Protein AF-A0A6P9B2L4-F1 (afdb_monomer_lite)

Radius of gyration: 24.74 Å; chains: 1; bounding box: 46×27×70 Å

Secondary structure (DSSP, 8-state):
-HHHHHHHHHHHHHHHHHHSTT--PPPPHHHHHHHHHSS-SS--SS----SS--HHHHHHHHHHHHHHHHHHHHHIIIIIHHHHHHHTTS---HHHHHHHHHHHHHHHHTTT-

Structure (mmCIF, N/CA/C/O backbone):
data_AF-A0A6P9B2L4-F1
#
_entry.id   AF-A0A6P9B2L4-F1
#
loop_
_atom_site.group_PDB
_atom_site.id
_atom_site.type_symbol
_atom_site.label_atom_id
_atom_site.label_alt_id
_atom_site.label_comp_id
_atom_site.label_asym_id
_atom_sit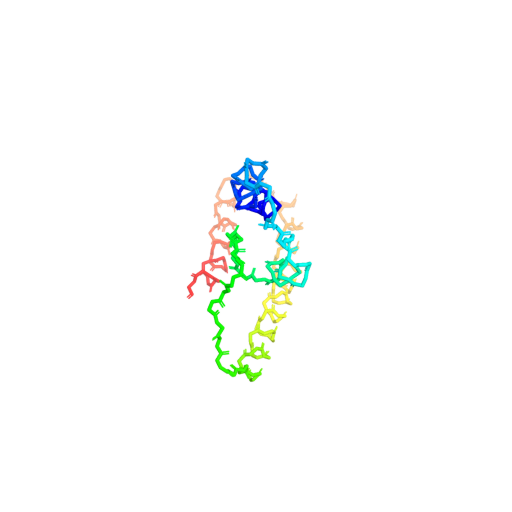e.label_entity_id
_atom_site.label_seq_id
_atom_site.pdbx_PDB_ins_code
_atom_site.Cartn_x
_atom_site.Cartn_y
_atom_site.Cartn_z
_atom_site.occupancy
_atom_site.B_iso_or_equiv
_atom_site.auth_seq_id
_atom_site.auth_comp_id
_atom_site.auth_asym_id
_atom_site.auth_atom_id
_atom_site.pdbx_PDB_model_num
ATOM 1 N N . MET A 1 1 ? 12.038 10.169 -3.002 1.00 87.44 1 MET A N 1
ATOM 2 C CA . MET A 1 1 ? 12.684 8.857 -3.259 1.00 87.44 1 MET A CA 1
ATOM 3 C C . MET A 1 1 ? 12.606 8.442 -4.730 1.00 87.44 1 MET A C 1
ATOM 5 O O . MET A 1 1 ? 13.656 8.223 -5.318 1.00 87.44 1 MET A O 1
ATOM 9 N N . LYS A 1 2 ? 11.419 8.392 -5.360 1.00 89.88 2 LYS A N 1
ATOM 10 C CA . LYS A 1 2 ? 11.286 7.976 -6.774 1.00 89.88 2 LYS A CA 1
ATOM 11 C C . LYS A 1 2 ? 11.998 8.891 -7.783 1.00 89.88 2 LYS A C 1
ATOM 13 O O . LYS A 1 2 ? 12.713 8.392 -8.643 1.00 89.88 2 LYS A O 1
ATOM 18 N N . SER A 1 3 ? 11.884 10.213 -7.632 1.00 89.38 3 SER A N 1
ATOM 19 C CA . SER A 1 3 ? 12.600 11.194 -8.469 1.00 89.38 3 SER A CA 1
ATOM 20 C C . SER A 1 3 ? 14.120 11.002 -8.431 1.00 89.38 3 SER A C 1
ATOM 22 O O . SER A 1 3 ? 14.773 10.969 -9.468 1.00 89.38 3 SER A O 1
ATOM 24 N N . TYR A 1 4 ? 14.672 10.797 -7.233 1.00 90.50 4 TYR A N 1
ATOM 25 C CA . TYR A 1 4 ? 16.095 10.528 -7.033 1.00 90.50 4 TYR A CA 1
ATOM 26 C C . TYR A 1 4 ? 16.543 9.238 -7.730 1.00 90.50 4 TYR A C 1
ATOM 28 O O . TYR A 1 4 ? 17.557 9.241 -8.421 1.00 90.50 4 TYR A O 1
ATOM 36 N N . SER A 1 5 ? 15.772 8.150 -7.611 1.00 89.69 5 SER A N 1
ATOM 37 C CA . SER A 1 5 ? 16.101 6.908 -8.319 1.00 89.69 5 SER A CA 1
ATOM 38 C C . SER A 1 5 ? 16.047 7.068 -9.836 1.00 89.69 5 SER A C 1
ATOM 40 O O . SER A 1 5 ? 16.892 6.496 -10.517 1.00 89.69 5 SER A O 1
ATOM 42 N N . PHE A 1 6 ? 15.086 7.830 -10.362 1.00 89.62 6 PHE A N 1
ATOM 43 C CA . PHE A 1 6 ? 14.998 8.094 -11.796 1.00 89.62 6 PHE A CA 1
ATOM 44 C C . PHE A 1 6 ? 16.217 8.866 -12.304 1.00 89.62 6 PHE A C 1
ATOM 46 O O . PHE A 1 6 ? 16.814 8.472 -13.304 1.00 89.62 6 PHE A O 1
ATOM 53 N N . LEU A 1 7 ? 16.616 9.925 -11.592 1.00 87.50 7 LEU A N 1
ATOM 54 C CA . LEU A 1 7 ? 17.802 10.711 -11.930 1.00 87.50 7 LEU A CA 1
ATOM 55 C C . LEU A 1 7 ? 19.059 9.843 -11.876 1.00 87.50 7 LEU A C 1
ATOM 57 O O . LEU A 1 7 ? 19.801 9.787 -12.849 1.00 87.50 7 LEU A O 1
ATOM 61 N N . ARG A 1 8 ? 19.264 9.106 -10.781 1.00 88.31 8 ARG A N 1
ATOM 62 C CA . ARG A 1 8 ? 20.441 8.249 -10.604 1.00 88.31 8 ARG A CA 1
ATOM 63 C C . ARG A 1 8 ? 20.588 7.204 -11.712 1.00 88.31 8 ARG A C 1
ATOM 65 O O . ARG A 1 8 ? 21.701 6.975 -12.161 1.00 88.31 8 ARG A O 1
ATOM 72 N N . GLU A 1 9 ? 19.492 6.590 -12.143 1.00 86.75 9 GLU A N 1
ATOM 73 C CA . GLU A 1 9 ? 19.526 5.535 -13.161 1.00 86.75 9 GLU A CA 1
ATOM 74 C C . GLU A 1 9 ? 19.576 6.098 -14.595 1.00 86.75 9 GLU A C 1
ATOM 76 O O . GLU A 1 9 ? 20.138 5.481 -15.498 1.00 86.75 9 GLU A O 1
ATOM 81 N N . SER A 1 10 ? 19.017 7.292 -14.820 1.00 83.19 10 SER A N 1
ATOM 82 C CA . SER A 1 10 ? 19.005 7.929 -16.145 1.00 83.19 10 SER A CA 1
ATOM 83 C C . SER A 1 10 ? 20.298 8.687 -16.458 1.00 83.19 10 SER A C 1
ATOM 85 O O . SER A 1 10 ? 20.629 8.854 -17.627 1.00 83.19 10 SER A O 1
ATOM 87 N N . MET A 1 11 ? 21.047 9.136 -15.444 1.00 80.31 11 MET A N 1
ATOM 88 C CA . MET A 1 11 ? 22.246 9.970 -15.618 1.00 80.31 11 MET A CA 1
ATOM 89 C C . MET A 1 11 ? 23.444 9.247 -16.267 1.00 80.31 11 MET A C 1
ATOM 91 O O . MET A 1 11 ? 23.986 9.798 -17.223 1.00 80.31 11 MET A O 1
ATOM 95 N N . PRO A 1 12 ? 23.873 8.038 -15.843 1.00 79.81 12 PRO A N 1
ATOM 96 C CA . PRO A 1 12 ? 25.051 7.385 -16.421 1.00 79.81 12 PRO A CA 1
ATOM 97 C C . PRO A 1 12 ? 24.926 7.111 -17.931 1.00 79.81 12 PRO A C 1
ATOM 99 O O . PRO A 1 12 ? 25.857 7.443 -18.664 1.00 79.81 12 PRO A O 1
ATOM 102 N N . PRO A 1 13 ? 23.786 6.605 -18.452 1.00 75.44 13 PRO A N 1
ATOM 103 C CA . PRO A 1 13 ? 23.594 6.450 -19.894 1.00 75.44 13 PRO A CA 1
ATOM 104 C C . PRO A 1 13 ? 23.630 7.775 -20.666 1.00 75.44 13 PRO A C 1
ATOM 106 O O . PRO A 1 13 ? 24.140 7.806 -21.781 1.00 75.44 13 PRO A O 1
ATOM 109 N N . LEU A 1 14 ? 23.108 8.866 -20.090 1.00 72.94 14 LEU A N 1
ATOM 110 C CA . LEU A 1 14 ? 23.135 10.193 -20.717 1.00 72.94 14 LEU A CA 1
ATOM 111 C C . LEU A 1 14 ? 24.550 10.782 -20.754 1.00 72.94 14 LEU A C 1
ATOM 113 O O . LEU A 1 14 ? 24.912 11.426 -21.734 1.00 72.94 14 LEU A O 1
ATOM 117 N N . LEU A 1 15 ? 25.354 10.540 -19.716 1.00 74.06 15 LEU A N 1
ATOM 118 C CA . LEU A 1 15 ? 26.753 10.964 -19.664 1.00 74.06 15 LEU A CA 1
ATOM 119 C C . LEU A 1 15 ? 27.609 10.186 -20.672 1.00 74.06 15 LEU A C 1
ATOM 121 O O . LEU A 1 15 ? 28.314 10.804 -21.460 1.00 74.06 15 LEU A O 1
ATOM 125 N N . HIS A 1 16 ? 27.484 8.856 -20.728 1.00 69.19 16 HIS A N 1
ATOM 126 C CA . HIS A 1 16 ? 28.223 8.032 -21.696 1.00 69.19 16 HIS A CA 1
ATOM 127 C C . HIS A 1 16 ? 27.817 8.291 -23.152 1.00 69.19 16 HIS A C 1
ATOM 129 O O . HIS A 1 16 ? 28.646 8.200 -24.055 1.00 69.19 16 HIS A O 1
ATOM 135 N N . ALA A 1 17 ? 26.550 8.620 -23.401 1.00 66.75 17 ALA A N 1
ATOM 136 C CA . ALA A 1 17 ? 26.071 8.909 -24.745 1.00 66.75 17 ALA A CA 1
ATOM 137 C C . ALA A 1 17 ? 26.291 10.369 -25.179 1.00 66.75 17 ALA A C 1
ATOM 139 O O . ALA A 1 17 ? 26.201 10.668 -26.365 1.00 66.75 17 ALA A O 1
ATOM 140 N N . ARG A 1 18 ? 26.635 11.275 -24.252 1.00 62.81 18 ARG A N 1
ATOM 141 C CA . ARG A 1 18 ? 27.185 12.594 -24.599 1.00 62.81 18 ARG A CA 1
ATOM 142 C C . ARG A 1 18 ? 28.531 12.457 -25.320 1.00 62.81 18 ARG A C 1
ATOM 144 O O . ARG A 1 18 ? 28.794 13.224 -26.240 1.00 62.81 18 ARG A O 1
ATOM 151 N N . ASP A 1 19 ? 29.329 11.462 -24.933 1.00 63.84 19 ASP A N 1
ATOM 152 C CA . ASP A 1 19 ? 30.623 11.161 -25.557 1.00 63.84 19 ASP A CA 1
ATOM 153 C C . ASP A 1 19 ? 30.477 10.355 -26.865 1.00 63.84 19 ASP A C 1
ATOM 155 O O . ASP A 1 19 ? 31.358 10.390 -27.721 1.00 63.84 19 ASP A O 1
ATOM 159 N N . GLN A 1 20 ? 29.350 9.657 -27.061 1.00 64.38 20 GLN A N 1
ATOM 160 C CA . GLN A 1 20 ? 29.034 8.895 -28.276 1.00 64.38 20 GLN A CA 1
ATOM 161 C C . GLN A 1 20 ? 27.922 9.586 -29.079 1.00 64.38 20 GLN A C 1
ATOM 163 O O . GLN A 1 20 ? 26.734 9.303 -28.914 1.00 64.38 20 GLN A O 1
ATOM 168 N N . VAL A 1 21 ? 28.315 10.494 -29.978 1.00 56.06 21 VAL A N 1
ATOM 169 C CA . VAL A 1 21 ? 27.411 11.208 -30.894 1.00 56.06 21 VAL A CA 1
ATOM 170 C C . VAL A 1 21 ? 26.573 10.202 -31.699 1.00 56.06 21 VAL A C 1
ATOM 172 O O . VAL A 1 21 ? 27.079 9.562 -32.616 1.00 56.06 21 VAL A O 1
ATOM 175 N N . GLY A 1 22 ? 25.280 10.072 -31.376 1.00 58.00 22 GLY A N 1
ATOM 176 C CA . GLY A 1 22 ? 24.295 9.529 -32.323 1.00 58.00 22 GLY A CA 1
ATOM 177 C C . GLY A 1 22 ? 23.283 8.486 -31.842 1.00 58.00 22 GLY A C 1
ATOM 178 O O . GLY A 1 22 ? 22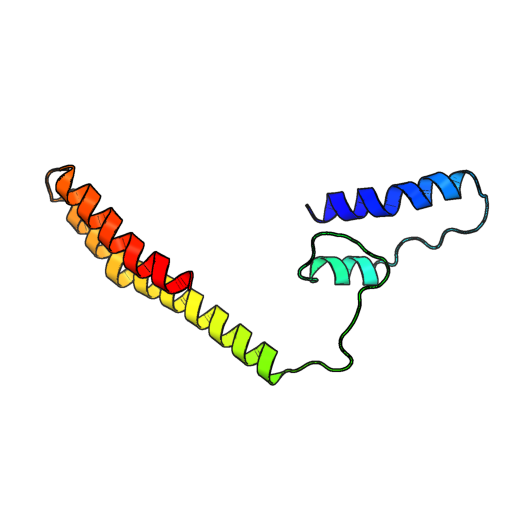.481 8.049 -32.663 1.00 58.00 22 GLY A O 1
ATOM 179 N N . LYS A 1 23 ? 23.236 8.074 -30.567 1.00 55.03 23 LYS A N 1
ATOM 180 C CA . LYS A 1 23 ? 22.204 7.105 -30.127 1.00 55.03 23 LYS A CA 1
ATOM 181 C C . LYS A 1 23 ? 21.666 7.384 -28.727 1.00 55.03 23 LYS A C 1
ATOM 183 O O . LYS A 1 23 ? 22.039 6.733 -27.758 1.00 55.03 23 LYS A O 1
ATOM 188 N N . ILE A 1 24 ? 20.730 8.327 -28.620 1.00 58.06 24 ILE A N 1
ATOM 189 C CA . ILE A 1 24 ? 19.933 8.486 -27.399 1.00 58.06 24 ILE A CA 1
ATOM 190 C C . ILE A 1 24 ? 18.458 8.577 -27.765 1.00 58.06 24 ILE A C 1
ATOM 192 O O . ILE A 1 24 ? 17.991 9.591 -28.273 1.00 58.06 24 ILE A O 1
ATOM 196 N N . SER A 1 25 ? 17.713 7.520 -27.452 1.00 64.00 25 SER A N 1
ATOM 197 C CA . SER A 1 25 ? 16.278 7.627 -27.212 1.00 64.00 25 SER A CA 1
ATOM 198 C C . SER A 1 25 ? 16.091 8.097 -25.760 1.00 64.00 25 SER A C 1
ATOM 200 O O . SER A 1 25 ? 16.539 7.379 -24.853 1.00 64.00 25 SER A O 1
ATOM 202 N N . PRO A 1 26 ? 15.486 9.270 -25.499 1.00 66.38 26 PRO A N 1
ATOM 203 C CA . PRO A 1 26 ? 15.162 9.685 -24.136 1.00 66.38 26 PRO A CA 1
ATOM 204 C C . PRO A 1 26 ? 14.287 8.625 -23.442 1.00 66.38 26 PRO A C 1
ATOM 206 O O . PRO A 1 26 ? 13.590 7.868 -24.125 1.00 66.38 26 PRO A O 1
ATOM 209 N N . PRO A 1 27 ? 14.326 8.525 -22.097 1.00 71.62 27 PRO A N 1
ATOM 210 C CA . PRO A 1 27 ? 13.443 7.617 -21.378 1.00 71.62 27 PRO A CA 1
ATOM 211 C C . PRO A 1 27 ? 11.991 7.951 -21.724 1.00 71.62 27 PRO A C 1
ATOM 213 O O . PRO A 1 27 ? 11.558 9.096 -21.607 1.00 71.62 27 PRO A O 1
ATOM 216 N N . GLU A 1 28 ? 11.253 6.945 -22.182 1.00 81.38 28 GLU A N 1
ATOM 217 C CA . GLU A 1 28 ? 9.874 7.122 -22.608 1.00 81.38 28 GLU A CA 1
ATOM 218 C C . GLU A 1 28 ? 9.017 7.573 -21.418 1.00 81.38 28 GLU A C 1
ATOM 220 O O . GLU A 1 28 ? 9.044 6.965 -20.341 1.00 81.38 28 GLU A O 1
ATOM 225 N N . PHE A 1 29 ? 8.239 8.641 -21.604 1.00 84.81 29 PHE A N 1
ATOM 226 C CA . PHE A 1 29 ? 7.401 9.198 -20.542 1.00 84.81 29 PHE A CA 1
ATOM 227 C C . PHE A 1 29 ? 6.384 8.174 -20.008 1.00 84.81 29 PHE A C 1
ATOM 229 O O . PHE A 1 29 ? 6.103 8.143 -18.809 1.00 84.81 29 PHE A O 1
ATOM 236 N N . SER A 1 30 ? 5.906 7.271 -20.871 1.00 88.12 30 SER A N 1
ATOM 237 C CA . SER A 1 30 ? 5.024 6.154 -20.509 1.00 88.12 30 SER A CA 1
ATOM 238 C C . SER A 1 30 ? 5.653 5.230 -19.450 1.00 88.12 30 SER A C 1
ATOM 240 O O . SER A 1 30 ? 4.987 4.824 -18.496 1.00 88.12 30 SER A O 1
ATOM 242 N N . THR A 1 31 ? 6.957 4.958 -19.556 1.00 87.88 31 THR A N 1
ATOM 243 C CA . THR A 1 31 ? 7.706 4.105 -18.618 1.00 87.88 31 THR A CA 1
ATOM 244 C C . THR A 1 31 ? 7.917 4.802 -17.274 1.00 87.88 31 THR A C 1
ATOM 246 O O . THR A 1 31 ? 7.837 4.165 -16.220 1.00 87.88 31 THR A O 1
ATOM 249 N N . TYR A 1 32 ? 8.127 6.122 -17.285 1.00 89.19 32 TYR A N 1
ATOM 250 C CA . TYR A 1 32 ? 8.205 6.913 -16.057 1.00 89.19 32 TYR A CA 1
ATOM 251 C C . TYR A 1 32 ? 6.858 6.969 -15.321 1.00 89.19 32 TYR A C 1
ATOM 253 O O . TYR A 1 32 ? 6.814 6.746 -14.108 1.00 89.19 32 TYR A O 1
ATOM 261 N N . LEU A 1 33 ? 5.755 7.178 -16.050 1.00 91.50 33 LEU A N 1
ATOM 262 C CA . LEU A 1 33 ? 4.406 7.102 -15.482 1.00 91.50 33 LEU A CA 1
ATOM 263 C C . LEU A 1 33 ? 4.142 5.727 -14.858 1.00 91.50 33 LEU A C 1
ATOM 265 O O . LEU A 1 33 ? 3.678 5.652 -13.722 1.00 91.50 33 LEU A O 1
ATOM 269 N N . TYR A 1 34 ? 4.510 4.642 -15.543 1.00 91.62 34 TYR A N 1
ATOM 270 C CA . TYR A 1 34 ? 4.382 3.289 -14.998 1.00 91.62 34 TYR A CA 1
ATOM 271 C C . TYR A 1 34 ? 5.188 3.096 -13.698 1.00 91.62 34 TYR A C 1
ATOM 273 O O . TYR A 1 34 ? 4.680 2.551 -12.716 1.00 91.62 34 TYR A O 1
ATOM 281 N N . PHE A 1 35 ? 6.429 3.590 -13.641 1.00 93.19 35 PHE A N 1
ATOM 282 C CA . PHE A 1 35 ? 7.262 3.532 -12.433 1.00 93.19 35 PHE A CA 1
ATOM 283 C C . PHE A 1 35 ? 6.646 4.278 -11.239 1.00 93.19 35 PHE A C 1
ATOM 285 O O . PHE A 1 35 ? 6.802 3.844 -10.091 1.00 93.19 35 PHE A O 1
ATOM 292 N N . LEU A 1 36 ? 5.918 5.371 -11.481 1.00 92.06 36 LEU A N 1
ATOM 293 C CA . LEU A 1 36 ? 5.282 6.140 -10.412 1.00 92.06 36 LEU A CA 1
ATOM 294 C C . LEU A 1 36 ? 4.250 5.303 -9.641 1.00 92.06 36 LEU A C 1
ATOM 296 O O . LEU A 1 36 ? 4.211 5.384 -8.412 1.00 92.06 36 LEU A O 1
ATOM 300 N N . PHE A 1 37 ? 3.509 4.439 -10.334 1.00 91.31 37 PHE A N 1
ATOM 301 C CA . PHE A 1 37 ? 2.498 3.560 -9.735 1.00 91.31 37 PHE A CA 1
ATOM 302 C C . PHE A 1 37 ? 3.036 2.187 -9.314 1.00 91.31 37 PHE A C 1
ATOM 304 O O . PHE A 1 37 ? 2.422 1.513 -8.490 1.00 91.31 37 PHE A O 1
ATOM 311 N N . CYS A 1 38 ? 4.196 1.774 -9.828 1.00 91.12 38 CYS A N 1
ATOM 312 C CA . CYS A 1 38 ? 4.832 0.517 -9.445 1.00 91.12 38 CYS A CA 1
ATOM 313 C C . CYS A 1 38 ? 5.186 0.507 -7.939 1.00 91.12 38 CYS A C 1
ATOM 315 O O . CYS A 1 38 ? 5.707 1.510 -7.431 1.00 91.12 38 CYS A O 1
ATOM 317 N N . PRO A 1 39 ? 4.983 -0.606 -7.210 1.00 91.56 39 PRO A N 1
ATOM 318 C CA . PRO A 1 39 ? 5.355 -0.735 -5.798 1.00 91.56 39 PRO A CA 1
ATOM 319 C C . PRO A 1 39 ? 6.872 -0.937 -5.604 1.00 91.56 39 PRO A C 1
ATOM 321 O O . PRO A 1 39 ? 7.310 -1.719 -4.766 1.00 91.56 39 PRO A O 1
ATOM 324 N N . THR A 1 40 ? 7.698 -0.245 -6.391 1.00 91.75 40 THR A N 1
ATOM 325 C CA . THR A 1 40 ? 9.161 -0.277 -6.308 1.00 91.75 40 THR A CA 1
ATOM 326 C C . THR A 1 40 ? 9.725 1.142 -6.254 1.00 91.75 40 THR A C 1
ATOM 328 O O . THR A 1 40 ? 9.111 2.111 -6.710 1.00 91.75 40 THR A O 1
ATOM 331 N N . LEU A 1 41 ? 10.914 1.275 -5.662 1.00 91.56 41 LEU A N 1
ATOM 332 C CA . LEU A 1 41 ? 11.631 2.551 -5.550 1.00 91.56 41 LEU A CA 1
ATOM 333 C C . LEU A 1 41 ? 12.811 2.670 -6.518 1.00 91.56 41 LEU A C 1
ATOM 335 O O . LEU A 1 41 ? 13.434 3.725 -6.558 1.00 91.56 41 LEU A O 1
ATOM 339 N N . ILE A 1 42 ? 13.105 1.615 -7.279 1.00 90.31 42 ILE A N 1
ATOM 340 C CA . ILE A 1 42 ? 14.234 1.537 -8.209 1.00 90.31 42 ILE A CA 1
ATOM 341 C C . ILE A 1 42 ? 13.692 1.641 -9.626 1.00 90.31 42 ILE A C 1
ATOM 343 O O . ILE A 1 42 ? 12.985 0.728 -10.042 1.00 90.31 42 ILE A O 1
ATOM 347 N N . TYR A 1 43 ? 14.037 2.710 -10.346 1.00 89.62 43 TYR A N 1
ATOM 348 C CA . TYR A 1 43 ? 13.683 2.892 -11.754 1.00 89.62 43 TYR A CA 1
ATOM 349 C C . TYR A 1 43 ? 14.384 1.858 -12.649 1.00 89.62 43 TYR A C 1
ATOM 351 O O . TYR A 1 43 ? 15.564 1.578 -12.468 1.00 89.62 43 TYR A O 1
ATOM 359 N N . ARG A 1 44 ? 13.663 1.300 -13.628 1.00 85.94 44 ARG A N 1
ATOM 360 C CA . ARG A 1 44 ? 14.173 0.403 -14.677 1.00 85.94 44 ARG A CA 1
ATOM 361 C C . ARG A 1 44 ? 13.422 0.673 -15.978 1.00 85.94 44 ARG A C 1
ATOM 363 O O . ARG A 1 44 ? 12.241 1.013 -15.940 1.00 85.94 44 ARG A O 1
ATOM 370 N N . LYS A 1 45 ? 14.086 0.475 -17.124 1.00 84.06 45 LYS A N 1
ATOM 371 C CA . LYS A 1 45 ? 13.464 0.625 -18.455 1.00 84.06 45 LYS A CA 1
ATOM 372 C C . LYS A 1 45 ? 12.383 -0.428 -18.722 1.00 84.06 45 LYS A C 1
ATOM 374 O O . LYS A 1 45 ? 11.372 -0.127 -19.339 1.00 84.06 45 LYS A O 1
ATOM 379 N N . SER A 1 46 ? 12.581 -1.651 -18.241 1.00 87.31 46 SER A N 1
ATOM 380 C CA . SER A 1 46 ? 11.598 -2.730 -18.320 1.00 87.31 46 SER A CA 1
ATOM 381 C C . SER A 1 46 ? 11.493 -3.434 -16.970 1.00 87.31 46 SER A C 1
ATOM 383 O O . SER A 1 46 ? 12.496 -3.742 -16.325 1.00 87.31 46 SER A O 1
ATOM 385 N N . TYR A 1 47 ? 10.260 -3.665 -16.526 1.00 89.88 47 TYR A N 1
ATOM 386 C CA . TYR A 1 47 ? 9.966 -4.471 -15.343 1.00 89.88 47 TYR A CA 1
ATOM 387 C C . TYR A 1 47 ? 9.417 -5.825 -15.779 1.00 89.88 47 TYR A C 1
ATOM 389 O O . TYR A 1 47 ? 8.712 -5.877 -16.791 1.00 89.88 47 TYR A O 1
ATOM 397 N N . PRO A 1 48 ? 9.688 -6.901 -15.023 1.00 91.25 48 PRO A N 1
ATOM 398 C CA . PRO A 1 48 ? 8.975 -8.155 -15.216 1.00 91.25 48 PRO A CA 1
ATOM 399 C C . PRO A 1 48 ? 7.471 -7.906 -15.029 1.00 91.25 48 PRO A C 1
ATOM 401 O O . PRO A 1 48 ? 7.065 -7.222 -14.087 1.00 91.25 48 PRO A O 1
ATOM 404 N N . ARG A 1 49 ? 6.659 -8.413 -15.960 1.00 90.31 49 ARG A N 1
ATOM 405 C CA . ARG A 1 49 ? 5.199 -8.274 -15.951 1.00 90.31 49 ARG A CA 1
ATOM 406 C C . ARG A 1 49 ? 4.566 -9.653 -15.889 1.00 90.31 49 ARG A C 1
ATOM 408 O O . ARG A 1 49 ? 5.017 -10.565 -16.577 1.00 90.31 49 ARG A O 1
ATOM 415 N N . ASP A 1 50 ? 3.508 -9.767 -15.101 1.00 92.19 50 ASP A N 1
ATOM 416 C CA . ASP A 1 50 ? 2.664 -10.954 -15.116 1.00 92.19 50 ASP A CA 1
ATOM 417 C C . ASP A 1 50 ? 1.885 -11.039 -16.444 1.00 92.19 50 ASP A C 1
ATOM 419 O O . ASP A 1 50 ? 1.499 -10.003 -16.996 1.00 92.19 50 ASP A O 1
ATOM 423 N N . PRO A 1 51 ? 1.623 -12.253 -16.964 1.00 93.00 51 PRO A N 1
ATOM 424 C CA . PRO A 1 51 ? 0.939 -12.441 -18.245 1.00 93.00 51 PRO A CA 1
ATOM 425 C C . PRO A 1 51 ? -0.545 -12.043 -18.216 1.00 93.00 51 PRO A C 1
ATOM 427 O O . PRO A 1 51 ? -1.124 -11.770 -19.265 1.00 93.00 51 PRO A O 1
ATOM 430 N N . TYR A 1 52 ? -1.177 -12.006 -17.039 1.00 94.62 52 TYR A N 1
ATOM 431 C CA . TYR A 1 52 ? -2.581 -11.626 -16.880 1.00 94.62 52 TYR A CA 1
ATOM 432 C C . TYR A 1 52 ? -2.838 -10.935 -15.537 1.00 94.62 52 TYR A C 1
ATOM 434 O O . TYR A 1 52 ? -2.165 -11.186 -14.536 1.00 94.62 52 TYR A O 1
ATOM 442 N N . ILE A 1 53 ? -3.864 -10.081 -15.503 1.00 93.38 53 ILE A N 1
ATOM 443 C CA . ILE A 1 53 ? -4.282 -9.352 -14.301 1.00 93.38 53 ILE A CA 1
ATOM 444 C C . ILE A 1 53 ? -5.382 -10.143 -13.589 1.00 93.38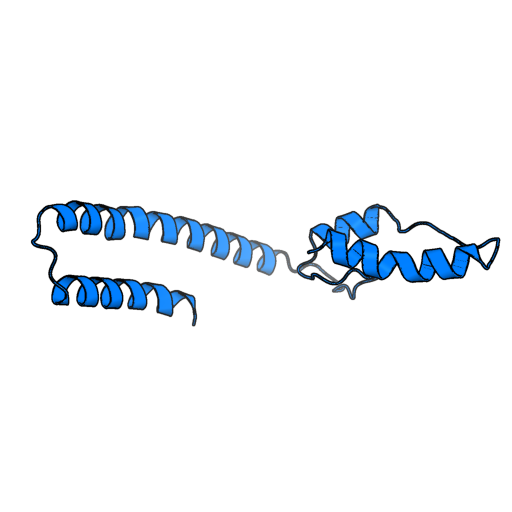 53 ILE A C 1
ATOM 446 O O . ILE A 1 53 ? -6.469 -10.361 -14.126 1.00 93.38 53 ILE A O 1
ATOM 450 N N . ARG A 1 54 ? -5.124 -10.545 -12.342 1.00 95.19 54 ARG A N 1
ATOM 451 C CA . ARG A 1 54 ? -6.107 -11.221 -11.480 1.00 95.19 54 ARG A CA 1
ATOM 452 C C . ARG A 1 54 ? -7.050 -10.205 -10.831 1.00 95.19 54 ARG A C 1
ATOM 454 O O . ARG A 1 54 ? -6.871 -9.848 -9.670 1.00 95.19 54 ARG A O 1
ATOM 461 N N . TRP A 1 55 ? -8.068 -9.752 -11.559 1.00 95.25 55 TRP A N 1
ATOM 462 C CA . TRP A 1 55 ? -9.008 -8.724 -11.080 1.00 95.25 55 TRP A CA 1
ATOM 463 C C . TRP A 1 55 ? -9.710 -9.070 -9.764 1.00 95.25 55 TRP A C 1
ATOM 465 O O . TRP A 1 55 ? -9.839 -8.203 -8.905 1.00 95.25 55 TRP A O 1
ATOM 475 N N . SER A 1 56 ? -10.082 -10.338 -9.560 1.00 95.38 56 SER A N 1
ATOM 476 C CA . SER A 1 56 ? -10.658 -10.794 -8.286 1.00 95.38 56 SER A CA 1
ATOM 477 C C . SER A 1 56 ? -9.723 -10.509 -7.103 1.00 95.38 56 SER A C 1
ATOM 479 O O . SER A 1 56 ? -10.145 -9.954 -6.091 1.00 95.38 56 SER A O 1
ATOM 481 N N . TYR A 1 57 ? -8.421 -10.769 -7.265 1.00 94.56 57 TYR A N 1
ATOM 482 C CA . TYR A 1 57 ? -7.417 -10.482 -6.240 1.00 94.56 57 TYR A CA 1
ATOM 483 C C . TYR A 1 57 ? -7.274 -8.976 -5.978 1.00 94.56 57 TYR A C 1
ATOM 485 O O . TYR A 1 57 ? -7.218 -8.551 -4.825 1.00 94.56 57 TYR A O 1
ATOM 493 N N . VAL A 1 58 ? -7.259 -8.157 -7.037 1.00 94.88 58 VAL A N 1
ATOM 494 C CA . VAL A 1 58 ? -7.171 -6.691 -6.916 1.00 94.88 58 VAL A CA 1
ATOM 495 C C . VAL A 1 58 ? -8.368 -6.137 -6.142 1.00 94.88 58 VAL A C 1
ATOM 497 O O . VAL A 1 58 ? -8.181 -5.364 -5.204 1.00 94.88 58 VAL A O 1
ATOM 500 N N . ILE A 1 59 ? -9.584 -6.572 -6.484 1.00 96.38 59 ILE A N 1
ATOM 501 C CA . ILE A 1 59 ? -10.815 -6.137 -5.812 1.00 96.38 59 ILE A CA 1
ATOM 502 C C . ILE A 1 59 ? -10.808 -6.573 -4.345 1.00 96.38 59 ILE A C 1
ATOM 504 O O . ILE A 1 59 ? -11.075 -5.751 -3.472 1.00 96.38 59 ILE A O 1
ATOM 508 N N . GLN A 1 60 ? -10.440 -7.823 -4.047 1.00 94.50 60 GLN A N 1
ATOM 509 C CA . GLN A 1 60 ? -10.345 -8.307 -2.665 1.00 94.50 60 GLN A CA 1
ATOM 510 C C . GLN A 1 60 ? -9.374 -7.466 -1.827 1.00 94.50 60 GLN A C 1
ATOM 512 O O . GLN A 1 60 ? -9.710 -7.063 -0.713 1.00 94.50 60 GLN A O 1
ATOM 517 N N . LYS A 1 61 ? -8.189 -7.145 -2.363 1.00 93.44 61 LYS A N 1
ATOM 518 C CA . LYS A 1 61 ? -7.208 -6.302 -1.664 1.00 93.44 61 LYS A CA 1
ATOM 519 C C . LYS A 1 61 ? -7.670 -4.856 -1.514 1.00 93.44 61 LYS A C 1
ATOM 521 O O . LYS A 1 61 ? -7.426 -4.259 -0.467 1.00 93.44 61 LYS A O 1
ATOM 526 N N . LEU A 1 62 ? -8.382 -4.316 -2.499 1.00 94.94 62 LEU A N 1
ATOM 527 C CA . LEU A 1 62 ? -8.967 -2.979 -2.422 1.00 94.94 62 LEU A CA 1
ATOM 528 C C . LEU A 1 62 ? -10.063 -2.903 -1.349 1.00 94.94 62 LEU A C 1
ATOM 530 O O . LEU A 1 62 ? -10.052 -1.986 -0.530 1.00 94.94 62 LEU A O 1
ATOM 534 N N . VAL A 1 63 ? -10.956 -3.895 -1.290 1.00 95.75 63 VAL A N 1
ATOM 535 C CA . VAL A 1 63 ? -11.976 -4.003 -0.234 1.00 95.75 63 VAL A CA 1
ATOM 536 C C . VAL A 1 63 ? -11.317 -4.150 1.138 1.00 95.75 63 VAL A C 1
ATOM 538 O O . VAL A 1 63 ? -11.698 -3.444 2.068 1.00 95.75 63 VAL A O 1
ATOM 541 N N . GLN A 1 64 ? -10.288 -4.994 1.264 1.00 92.88 64 GLN A N 1
ATOM 542 C CA . GLN A 1 64 ? -9.540 -5.164 2.514 1.00 92.88 64 GLN A CA 1
ATOM 543 C C . GLN A 1 64 ? -8.886 -3.848 2.973 1.00 92.88 64 GLN A C 1
ATOM 545 O O . GLN A 1 64 ? -8.917 -3.521 4.161 1.00 92.88 64 GLN A O 1
ATOM 550 N N . PHE A 1 65 ? -8.331 -3.067 2.043 1.00 92.88 65 PHE A N 1
ATOM 551 C CA . PHE A 1 65 ? -7.758 -1.755 2.336 1.00 92.88 65 PHE A CA 1
ATOM 552 C C . PHE A 1 65 ? -8.819 -0.765 2.836 1.00 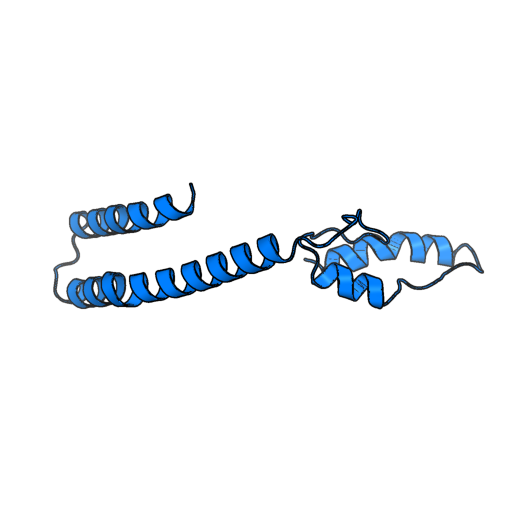92.88 65 PHE A C 1
ATOM 554 O O . PHE A 1 65 ? -8.647 -0.174 3.904 1.00 92.88 65 PHE A O 1
ATOM 561 N N . LEU A 1 66 ? -9.941 -0.629 2.121 1.00 94.62 66 LEU A N 1
ATOM 562 C CA . LEU A 1 66 ? -11.041 0.256 2.523 1.00 94.62 66 LEU A CA 1
ATOM 563 C C . LEU A 1 66 ? -11.637 -0.149 3.876 1.00 94.62 66 LEU A C 1
ATOM 565 O O . LEU A 1 66 ? -11.846 0.706 4.738 1.00 94.62 66 LEU A O 1
ATOM 569 N N . ALA A 1 67 ? -11.845 -1.449 4.094 1.00 92.44 67 ALA A N 1
ATOM 570 C CA . ALA A 1 67 ? -12.316 -1.985 5.365 1.00 92.44 67 ALA A CA 1
ATOM 571 C C . ALA A 1 67 ? -11.338 -1.670 6.507 1.00 92.44 67 ALA A C 1
ATOM 573 O O . ALA A 1 67 ? -11.773 -1.271 7.583 1.00 92.44 67 ALA A O 1
ATOM 574 N N . SER A 1 68 ? -10.023 -1.772 6.278 1.00 88.94 68 SER A N 1
ATOM 575 C CA . SER A 1 68 ? -9.006 -1.421 7.281 1.00 88.94 68 SER A CA 1
ATOM 576 C C . SER A 1 68 ? -9.019 0.068 7.641 1.00 88.94 68 SER A C 1
ATOM 578 O O . SER A 1 68 ? -8.915 0.412 8.823 1.00 88.94 68 SER A O 1
ATOM 580 N N . VAL A 1 69 ? -9.190 0.952 6.650 1.00 91.50 69 VAL A N 1
ATOM 581 C CA . VAL A 1 69 ? -9.315 2.404 6.868 1.00 91.50 69 VAL A CA 1
ATOM 582 C C . VAL A 1 69 ? -10.583 2.727 7.658 1.00 91.50 69 VAL A C 1
ATOM 584 O O . VAL A 1 69 ? -10.519 3.449 8.655 1.00 91.50 69 VAL A O 1
ATOM 587 N N . TYR A 1 70 ? -11.724 2.153 7.268 1.00 92.00 70 TYR A N 1
ATOM 588 C CA . TYR A 1 70 ? -12.983 2.327 7.991 1.00 92.00 70 TYR A CA 1
ATOM 589 C C . TYR A 1 70 ? -12.891 1.792 9.425 1.00 92.00 70 TYR A C 1
ATOM 591 O O . TYR A 1 70 ? -13.291 2.466 10.370 1.00 92.00 70 TYR A O 1
ATOM 599 N N . PHE A 1 71 ? -12.284 0.620 9.605 1.00 86.69 71 PHE A N 1
ATOM 600 C CA . PHE A 1 71 ? -12.057 0.022 10.916 1.00 86.69 71 PHE A CA 1
ATOM 601 C C . PHE A 1 71 ? -11.140 0.885 11.796 1.00 86.69 71 PHE A C 1
ATOM 603 O O . PHE A 1 71 ? -11.432 1.066 12.973 1.00 86.69 71 PHE A O 1
ATOM 610 N N . MET A 1 72 ? -10.075 1.489 11.246 1.00 83.50 72 MET A N 1
ATOM 611 C CA . MET A 1 72 ? -9.271 2.478 11.988 1.00 83.50 72 MET A CA 1
ATOM 612 C C . MET A 1 72 ? -10.106 3.684 12.423 1.00 83.50 72 MET A C 1
ATOM 614 O O . MET A 1 72 ? -9.989 4.125 13.564 1.00 83.50 72 MET A O 1
ATOM 618 N N . ASN A 1 73 ? -10.955 4.214 11.539 1.00 87.81 73 ASN A N 1
ATOM 619 C CA . ASN A 1 73 ? -11.822 5.345 11.869 1.00 87.81 73 ASN A CA 1
ATOM 620 C C . ASN A 1 73 ? -12.820 4.984 12.982 1.00 87.81 73 ASN A C 1
ATOM 622 O O . ASN A 1 73 ? -12.993 5.747 13.933 1.00 87.81 73 ASN A O 1
ATOM 626 N N . PHE A 1 74 ? -13.407 3.789 12.899 1.00 86.88 74 PHE A N 1
ATOM 627 C CA . PHE A 1 74 ? -14.284 3.240 13.926 1.00 86.88 74 PHE A CA 1
ATOM 628 C C . PHE A 1 74 ? -13.561 3.127 15.276 1.00 86.88 74 PHE A C 1
ATOM 630 O O . PHE A 1 74 ? -14.037 3.670 16.272 1.00 86.88 74 PHE A O 1
ATOM 637 N N . LEU A 1 75 ? -12.375 2.509 15.312 1.00 83.06 75 LEU A N 1
ATOM 638 C CA . LEU A 1 75 ? -11.572 2.412 16.535 1.00 83.06 75 LEU A CA 1
ATOM 639 C C . LEU A 1 75 ? -11.250 3.792 17.120 1.00 83.06 75 LEU A C 1
ATOM 641 O O . LEU A 1 75 ? -11.385 4.000 18.325 1.00 83.06 75 LEU A O 1
ATOM 645 N N . LEU A 1 76 ? -10.876 4.757 16.279 1.00 81.94 76 LEU A N 1
ATOM 646 C CA . LEU A 1 76 ? -10.588 6.108 16.743 1.00 81.94 76 LEU A CA 1
ATOM 647 C C . LEU A 1 76 ? -11.827 6.744 17.396 1.00 81.94 76 LEU A C 1
ATOM 649 O O . LEU A 1 76 ? -11.745 7.270 18.506 1.00 81.94 76 LEU A O 1
ATOM 653 N N . LYS A 1 77 ? -12.987 6.651 16.739 1.00 82.69 77 LYS A N 1
ATOM 654 C CA . LYS A 1 77 ? -14.226 7.290 17.195 1.00 82.69 77 LYS A CA 1
ATOM 655 C C . LYS A 1 77 ? -14.805 6.661 18.464 1.00 82.69 77 LYS A C 1
ATOM 657 O O . LYS A 1 77 ? -15.265 7.395 19.335 1.00 82.69 77 LYS A O 1
ATOM 662 N N . TYR A 1 78 ? -14.798 5.334 18.562 1.00 81.94 78 TYR A N 1
ATOM 663 C CA . TYR A 1 78 ? -15.474 4.608 19.643 1.00 81.94 78 TYR A CA 1
ATOM 664 C C . TYR A 1 78 ? -14.556 4.199 20.796 1.00 81.94 78 TYR A C 1
ATOM 666 O O . TYR A 1 78 ? -15.056 4.025 21.901 1.00 81.94 78 TYR A O 1
ATOM 674 N N . TYR A 1 79 ? -13.243 4.069 20.577 1.00 72.81 79 TYR A N 1
ATOM 675 C CA . TYR A 1 79 ? -12.293 3.724 21.641 1.00 72.81 79 TYR A CA 1
ATOM 676 C C . TYR A 1 79 ? -11.417 4.914 22.035 1.00 72.81 79 TYR A C 1
ATOM 678 O O . TYR A 1 79 ? -11.391 5.289 23.204 1.00 72.81 79 TYR A O 1
ATOM 686 N N . PHE A 1 80 ? -10.729 5.556 21.085 1.00 70.88 80 PHE A N 1
ATOM 687 C CA . PHE A 1 80 ? -9.765 6.612 21.431 1.00 70.88 80 PHE A CA 1
ATOM 688 C C . PHE A 1 80 ? -10.421 7.903 21.930 1.00 70.88 80 PHE A C 1
ATOM 690 O O . PHE A 1 80 ? -10.007 8.423 22.963 1.00 70.88 80 PHE A O 1
ATOM 697 N N . ILE A 1 81 ? -11.439 8.426 21.236 1.00 75.38 81 ILE A N 1
ATOM 698 C CA . ILE A 1 81 ? -12.112 9.677 21.635 1.00 75.38 81 ILE A CA 1
ATOM 699 C C . ILE A 1 81 ? -12.717 9.597 23.051 1.00 75.38 81 ILE A C 1
ATOM 701 O O . ILE A 1 81 ? -12.406 10.476 23.861 1.00 75.38 81 ILE A O 1
ATOM 705 N N . PRO A 1 82 ? -13.534 8.585 23.412 1.00 76.44 82 PRO A N 1
ATOM 706 C CA . PRO A 1 82 ? -14.096 8.517 24.760 1.00 76.44 82 PRO A CA 1
ATOM 707 C C . PRO A 1 82 ? -13.015 8.308 25.824 1.00 76.44 82 PRO A C 1
ATOM 709 O O . PRO A 1 82 ? -13.052 8.986 26.852 1.00 76.44 82 PRO A O 1
ATOM 712 N N . ASN A 1 83 ? -12.006 7.472 25.564 1.00 70.00 83 ASN A N 1
ATOM 713 C CA . ASN A 1 83 ? -10.893 7.264 26.493 1.00 70.00 83 ASN A CA 1
ATOM 714 C C . ASN A 1 83 ? -10.102 8.556 26.747 1.00 70.00 83 ASN A C 1
ATOM 716 O O . ASN A 1 83 ? -9.857 8.911 27.899 1.00 70.00 83 ASN A O 1
ATOM 720 N N . PHE A 1 84 ? -9.787 9.321 25.700 1.00 67.06 84 PHE A N 1
ATOM 721 C CA . PHE A 1 84 ? -9.067 10.588 25.843 1.00 67.06 84 PHE A CA 1
ATOM 722 C C . PHE A 1 84 ? -9.919 11.675 26.516 1.00 67.06 84 PHE A C 1
ATOM 724 O O . PHE A 1 84 ? -9.424 12.437 27.345 1.00 67.06 84 PHE A O 1
ATOM 731 N N . SER A 1 85 ? -11.225 11.718 26.232 1.00 69.06 85 SER A N 1
ATOM 732 C CA . SER A 1 85 ? -12.139 12.659 26.897 1.00 69.06 85 SER A CA 1
ATOM 733 C C . SER A 1 85 ? -12.288 12.380 28.401 1.00 69.06 85 SER A C 1
ATOM 735 O O . SER A 1 85 ? -12.455 13.305 29.198 1.00 69.06 85 SER A O 1
ATOM 737 N N . ASN A 1 86 ? -12.174 11.111 28.806 1.00 67.31 86 ASN A N 1
ATOM 738 C CA . ASN A 1 86 ? -12.198 10.696 30.205 1.00 67.31 86 ASN A CA 1
ATOM 739 C C . ASN A 1 86 ? -10.839 10.871 30.901 1.00 67.31 86 ASN A C 1
ATOM 741 O O . ASN A 1 86 ? -10.816 11.103 32.109 1.00 67.31 86 ASN A O 1
ATOM 745 N N . MET A 1 87 ? -9.720 10.835 30.166 1.00 62.03 87 MET A N 1
ATOM 746 C CA . MET A 1 87 ? -8.381 11.086 30.719 1.00 62.03 87 MET A CA 1
ATOM 747 C C . MET A 1 87 ? -8.243 12.473 31.357 1.00 62.03 87 MET A C 1
ATOM 749 O O . MET A 1 87 ? -7.599 12.588 32.393 1.00 62.03 87 MET A O 1
ATOM 753 N N . HIS A 1 88 ? -8.868 13.515 30.795 1.00 63.44 88 HIS A N 1
ATOM 754 C CA . HIS A 1 88 ? -8.785 14.872 31.357 1.00 63.44 88 HIS A CA 1
ATOM 755 C C . HIS A 1 88 ? -9.433 14.996 32.750 1.00 63.44 88 HIS A C 1
ATOM 757 O O . HIS A 1 88 ? -9.110 15.906 33.506 1.00 63.44 88 HIS A O 1
ATOM 763 N N . LYS A 1 89 ? -10.338 14.075 33.109 1.00 66.94 89 LYS A N 1
ATOM 764 C CA . LYS A 1 89 ? -11.058 14.082 34.392 1.00 66.94 89 LYS A CA 1
ATOM 765 C C . LYS A 1 89 ? -10.336 13.303 35.497 1.00 66.94 89 LYS A C 1
ATOM 767 O O . LYS A 1 89 ? -10.759 13.376 36.647 1.00 66.94 89 LYS A O 1
ATOM 772 N N . GLN A 1 90 ? -9.295 12.535 35.166 1.00 64.88 90 GLN A N 1
ATOM 773 C CA . GLN A 1 90 ? -8.588 11.671 36.115 1.00 64.88 90 GLN A CA 1
ATOM 774 C C . GLN A 1 90 ? -7.203 12.234 36.472 1.00 64.88 90 GLN A C 1
ATOM 776 O O . GLN A 1 90 ? -6.547 12.834 35.620 1.00 64.88 90 GLN A O 1
ATOM 781 N N . PRO A 1 91 ? -6.714 12.038 37.712 1.00 65.81 91 PRO A N 1
ATOM 782 C CA . PRO A 1 91 ? -5.370 12.460 38.088 1.00 65.8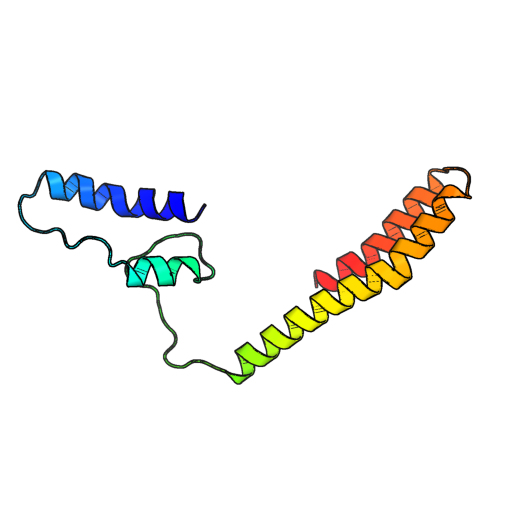1 91 PRO A CA 1
ATOM 783 C C . PRO A 1 91 ? -4.327 11.679 37.280 1.00 65.81 91 PRO A C 1
ATOM 785 O O . PRO A 1 91 ? -4.327 10.445 37.260 1.00 65.81 91 PRO A O 1
ATOM 788 N N . PHE A 1 92 ? -3.425 12.403 36.617 1.00 64.19 92 PHE A N 1
ATOM 789 C CA . PHE A 1 92 ? -2.401 11.840 35.737 1.00 64.19 92 PHE A CA 1
ATOM 790 C C . PHE A 1 92 ? -1.427 10.952 36.535 1.00 64.19 92 PHE A C 1
ATOM 792 O O . PHE A 1 92 ? -0.477 11.427 37.151 1.00 64.19 92 PHE A O 1
ATOM 799 N N . THR A 1 93 ? -1.690 9.642 36.554 1.00 76.94 93 THR A N 1
ATOM 800 C CA . THR A 1 93 ? -0.908 8.645 37.300 1.00 76.94 93 THR A CA 1
ATOM 801 C C . THR A 1 93 ? -0.181 7.721 36.326 1.00 76.94 93 THR A C 1
ATOM 803 O O . THR A 1 93 ? -0.782 7.220 35.378 1.00 76.94 93 THR A O 1
ATOM 806 N N . ILE A 1 94 ? 1.095 7.419 36.584 1.00 74.75 94 ILE A N 1
ATOM 807 C CA . ILE A 1 94 ? 1.940 6.560 35.725 1.00 74.75 94 ILE A CA 1
ATOM 808 C C . ILE A 1 94 ? 1.305 5.177 35.487 1.00 74.75 94 ILE A C 1
ATOM 810 O O . ILE A 1 94 ? 1.395 4.627 34.393 1.00 74.75 94 ILE A O 1
ATOM 814 N N . LYS A 1 95 ? 0.595 4.634 36.485 1.00 75.44 95 LYS A N 1
ATOM 815 C CA . LYS A 1 95 ? -0.152 3.370 36.364 1.00 75.44 95 LYS A CA 1
ATOM 816 C C . LYS A 1 95 ? -1.236 3.430 35.283 1.00 75.44 95 LYS A C 1
ATOM 818 O O . LYS A 1 95 ? -1.373 2.485 34.520 1.00 75.44 95 LYS A O 1
ATOM 823 N N . ILE A 1 96 ? -1.964 4.544 35.201 1.00 72.44 96 ILE A N 1
ATOM 824 C CA . ILE A 1 96 ? -3.026 4.765 34.210 1.00 72.44 96 ILE A CA 1
ATOM 825 C C . ILE A 1 96 ? -2.408 4.928 32.815 1.00 72.44 96 ILE A C 1
ATOM 827 O O . ILE A 1 96 ? -2.908 4.354 31.854 1.00 72.44 96 ILE A O 1
ATOM 831 N N . LEU A 1 97 ? -1.274 5.632 32.712 1.00 74.25 97 LEU A N 1
ATOM 832 C CA . LEU A 1 97 ? -0.520 5.764 31.461 1.00 74.25 97 LEU A CA 1
ATOM 833 C C . LEU A 1 97 ? -0.068 4.399 30.918 1.00 74.25 97 LEU A C 1
ATOM 835 O O . LEU A 1 97 ? -0.269 4.112 29.741 1.00 74.25 97 LEU A O 1
ATOM 839 N N . LEU A 1 98 ? 0.513 3.549 31.771 1.00 78.69 98 LEU A N 1
ATOM 840 C CA . LEU A 1 98 ? 0.924 2.199 31.378 1.00 78.69 98 LEU A CA 1
ATOM 841 C C . LEU A 1 98 ? -0.270 1.365 30.907 1.00 78.69 98 LEU A C 1
ATOM 843 O O . LEU A 1 98 ? -0.166 0.691 29.888 1.00 78.69 98 LEU A O 1
ATOM 847 N N . LEU A 1 99 ? -1.408 1.456 31.598 1.00 77.19 99 LEU A N 1
ATOM 848 C CA . LEU A 1 99 ? -2.630 0.734 31.239 1.00 77.19 99 LEU A CA 1
ATOM 849 C C . LEU A 1 99 ? -3.136 1.132 29.840 1.00 77.19 99 LEU A C 1
ATOM 851 O O . LEU A 1 99 ? -3.404 0.259 29.023 1.00 77.19 99 LEU A O 1
ATOM 855 N N . TYR A 1 100 ? -3.128 2.428 29.504 1.00 73.19 100 TYR A N 1
ATOM 856 C CA . TYR A 1 100 ? -3.457 2.907 28.152 1.00 73.19 100 TYR A CA 1
ATOM 857 C C . TYR A 1 100 ? -2.456 2.464 27.077 1.00 73.19 100 TYR A C 1
ATOM 859 O O . TYR A 1 100 ? -2.846 2.172 25.944 1.00 73.19 100 TYR A O 1
ATOM 867 N N . ILE A 1 101 ? -1.162 2.408 27.405 1.00 75.50 101 ILE A N 1
ATOM 868 C CA . ILE A 1 101 ? -0.144 1.890 26.484 1.00 75.50 101 ILE A CA 1
ATOM 869 C C . ILE A 1 101 ? -0.420 0.409 26.199 1.00 75.50 101 ILE A C 1
ATOM 871 O O . ILE A 1 101 ? -0.507 0.038 25.033 1.00 75.50 101 ILE A O 1
ATOM 875 N N . PHE A 1 102 ? -0.653 -0.419 27.220 1.00 75.62 102 PHE A N 1
ATOM 876 C CA . PHE A 1 102 ? -0.993 -1.832 27.022 1.00 75.62 102 PHE A CA 1
ATOM 877 C C . PHE A 1 102 ? -2.298 -2.018 26.232 1.00 75.62 102 PHE A C 1
ATOM 879 O O . PHE A 1 102 ? -2.312 -2.781 25.263 1.00 75.62 102 PHE A O 1
ATOM 886 N N . ASP A 1 103 ? -3.345 -1.257 26.554 1.00 71.69 103 ASP A N 1
ATOM 887 C CA . ASP A 1 103 ? -4.638 -1.324 25.859 1.00 71.69 103 ASP A CA 1
ATOM 888 C C . ASP A 1 103 ? -4.567 -0.856 24.398 1.00 71.69 103 ASP A C 1
ATOM 890 O O . ASP A 1 103 ? -5.348 -1.316 23.568 1.00 71.69 103 ASP A O 1
ATOM 894 N N . SER A 1 104 ? -3.632 0.035 24.046 1.00 70.38 104 SER A N 1
ATOM 895 C CA . SER A 1 104 ? -3.421 0.474 22.655 1.00 70.38 104 SER A CA 1
ATOM 896 C C . SER A 1 104 ? -2.481 -0.439 21.859 1.00 70.38 104 SER A C 1
ATOM 898 O O . SER A 1 104 ? -2.622 -0.561 20.639 1.00 70.38 104 SER A O 1
ATOM 900 N N . VAL A 1 105 ? -1.555 -1.127 22.533 1.00 73.94 105 VAL A N 1
ATOM 901 C CA . VAL A 1 105 ? -0.618 -2.069 21.904 1.00 73.94 105 VAL A CA 1
ATOM 902 C C . VAL A 1 105 ? -1.343 -3.324 21.417 1.00 73.94 105 VAL A C 1
ATOM 904 O O . VAL A 1 105 ? -1.054 -3.792 20.320 1.00 73.94 105 VAL A O 1
ATOM 907 N N . VAL A 1 106 ? -2.331 -3.834 22.157 1.00 69.56 106 VAL A N 1
ATOM 908 C CA . VAL A 1 106 ? -3.123 -5.020 21.767 1.00 69.56 106 VAL A CA 1
ATOM 909 C C . VAL A 1 106 ? -3.819 -4.867 20.394 1.00 69.56 106 VAL A C 1
ATOM 911 O O . VAL A 1 106 ? -3.599 -5.715 19.524 1.00 69.56 106 VAL A O 1
ATOM 914 N N . PRO A 1 107 ? -4.587 -3.794 20.111 1.00 65.75 107 PRO A N 1
ATOM 915 C CA . PRO A 1 107 ? -5.161 -3.567 18.783 1.00 65.75 107 PRO A CA 1
ATOM 916 C C . PRO A 1 107 ? -4.108 -3.205 17.721 1.00 65.75 107 PRO A C 1
ATOM 918 O O . PRO A 1 107 ? -4.333 -3.455 16.535 1.00 65.75 107 PRO A O 1
ATOM 921 N N . GLY A 1 108 ? -2.956 -2.651 18.120 1.00 64.00 108 GLY A N 1
ATOM 922 C CA . GLY A 1 108 ? -1.822 -2.398 17.226 1.00 64.00 108 GLY A CA 1
ATOM 923 C C . GLY A 1 108 ? -1.136 -3.682 16.744 1.00 64.00 108 GLY A C 1
ATOM 924 O O . GLY A 1 108 ? -0.842 -3.812 15.556 1.00 64.00 108 GLY A O 1
ATOM 925 N N . MET A 1 109 ? -0.944 -4.655 17.639 1.00 69.12 109 MET A N 1
ATOM 926 C CA . MET A 1 109 ? -0.319 -5.944 17.324 1.00 69.12 109 MET A CA 1
ATOM 927 C C . MET A 1 109 ? -1.209 -6.835 16.455 1.00 69.12 109 MET A C 1
ATOM 929 O O . MET A 1 109 ? -0.695 -7.512 15.570 1.00 69.12 109 MET A O 1
ATOM 933 N N . TRP A 1 110 ? -2.536 -6.771 16.617 1.00 63.00 110 TRP A N 1
ATOM 934 C CA . TRP A 1 110 ? -3.484 -7.508 15.764 1.00 63.00 110 TRP A CA 1
ATOM 935 C C . TRP A 1 110 ? -3.361 -7.161 14.270 1.00 63.00 110 TRP A C 1
ATOM 937 O O . TRP A 1 110 ? -3.745 -7.950 13.415 1.00 63.00 110 TRP A O 1
ATOM 947 N N . LYS A 1 111 ? -2.837 -5.976 13.933 1.00 54.38 111 LYS A N 1
ATOM 948 C CA . LYS A 1 111 ? -2.646 -5.538 12.540 1.00 54.38 111 LYS A CA 1
ATOM 949 C C . LYS A 1 111 ? -1.275 -5.877 11.956 1.00 54.38 111 LYS A C 1
ATOM 951 O O . LYS A 1 111 ? -1.083 -5.677 10.758 1.00 54.38 111 LYS A O 1
ATOM 956 N N . PHE A 1 112 ? -0.329 -6.308 12.789 1.00 50.09 112 PHE A N 1
ATOM 957 C CA . PHE A 1 112 ? 1.046 -6.612 12.385 1.00 50.09 112 PHE A CA 1
ATOM 958 C C . PHE A 1 112 ? 1.270 -8.102 12.078 1.00 50.09 112 PHE A C 1
ATOM 960 O O . PHE A 1 112 ? 2.278 -8.429 11.452 1.00 50.09 112 PHE A O 1
ATOM 967 N N . LEU A 1 113 ? 0.349 -8.975 12.506 1.00 42.56 113 LEU A N 1
ATOM 968 C CA . LEU A 1 113 ? 0.310 -10.408 12.189 1.00 42.56 113 LEU A CA 1
ATOM 969 C C . LEU A 1 113 ? -0.607 -10.670 10.983 1.00 42.56 113 LEU A C 1
ATOM 971 O O .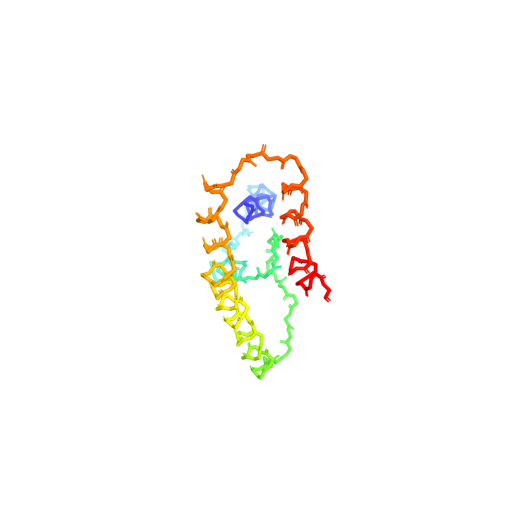 LEU A 1 113 ? -0.244 -11.527 10.150 1.00 42.56 113 LEU A O 1
#

Foldseek 3Di:
DQVVLCCVVQPVVVVVCVVVPDDDDHQDVVQSVVSVPDPDSHRDSDDDDDPDDPVVVVVVVVVVVVVVVVVVVVCCVPPVVVVVVVVVVDDDDVVVVVVVVVVVVVVVVVVVD

pLDDT: mean 79.95, std 12.43, range [42.56, 96.38]

Sequence (113 aa):
MKSYSFLRESMPPLLHARDQVGKISPPEFSTYLYFLFCPTLIYRKSYPRDPYIRWSYVIQKLVQFLASVYFMNFLLKYYFIPNFSNMHKQPFTIKILLLYIFDSVVPGMWKFL